Protein AF-A0A0K8Q010-F1 (afdb_monomer_lite)

Structure (mmCIF, N/CA/C/O backbone):
data_AF-A0A0K8Q010-F1
#
_entry.id   AF-A0A0K8Q010-F1
#
loop_
_atom_site.group_PDB
_atom_site.id
_atom_site.type_symbol
_atom_site.label_atom_id
_atom_site.label_alt_id
_atom_site.label_comp_id
_atom_site.label_asym_id
_atom_site.label_entity_id
_atom_site.label_seq_id
_atom_site.pdbx_PDB_ins_code
_atom_site.Cartn_x
_atom_site.Cartn_y
_atom_site.Cartn_z
_atom_site.occupancy
_atom_site.B_iso_or_equiv
_atom_site.auth_seq_id
_atom_site.auth_comp_id
_atom_site.auth_asym_id
_atom_site.auth_atom_id
_atom_site.pdbx_PDB_model_num
ATOM 1 N N . MET A 1 1 ? 0.205 -1.103 18.370 1.00 62.88 1 MET A N 1
ATOM 2 C CA . MET A 1 1 ? 1.633 -0.799 18.146 1.00 62.88 1 MET A CA 1
ATOM 3 C C . MET A 1 1 ? 1.888 -0.822 16.644 1.00 62.88 1 MET A C 1
ATOM 5 O O . MET A 1 1 ? 1.329 -1.690 15.983 1.00 62.88 1 MET A O 1
ATOM 9 N N . ALA A 1 2 ? 2.608 0.148 16.076 1.00 73.19 2 ALA A N 1
ATOM 10 C CA . ALA A 1 2 ? 2.926 0.129 14.644 1.00 73.19 2 ALA A CA 1
ATOM 11 C C . ALA A 1 2 ? 3.857 -1.056 14.328 1.00 73.19 2 ALA A C 1
ATOM 13 O O . ALA A 1 2 ? 4.673 -1.425 15.165 1.00 73.19 2 ALA A O 1
ATOM 14 N N . GLY 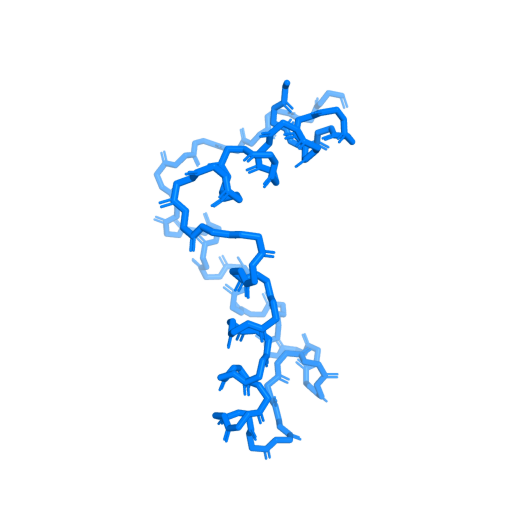A 1 3 ? 3.705 -1.673 13.155 1.00 83.31 3 GLY A N 1
ATOM 15 C CA . GLY A 1 3 ? 4.539 -2.809 12.740 1.00 83.31 3 GLY A CA 1
ATOM 16 C C . GLY A 1 3 ? 4.170 -4.172 13.344 1.00 83.31 3 GLY A C 1
ATOM 17 O O . GLY A 1 3 ? 4.770 -5.166 12.957 1.00 83.31 3 GLY A O 1
ATOM 18 N N . THR A 1 4 ? 3.174 -4.263 14.235 1.00 93.12 4 THR A N 1
ATOM 19 C CA . THR A 1 4 ? 2.694 -5.552 14.772 1.00 93.12 4 THR A CA 1
ATOM 20 C C . THR A 1 4 ? 1.417 -6.024 14.076 1.00 93.12 4 THR A C 1
ATOM 22 O O . THR A 1 4 ? 0.640 -5.211 13.570 1.00 93.12 4 THR A O 1
ATOM 25 N N . ILE A 1 5 ? 1.147 -7.337 14.111 1.00 93.19 5 ILE A N 1
ATOM 26 C CA . ILE A 1 5 ? -0.089 -7.934 13.562 1.00 93.19 5 ILE A CA 1
ATOM 27 C C . ILE A 1 5 ? -1.332 -7.252 14.153 1.00 93.19 5 ILE A C 1
ATOM 29 O O . ILE A 1 5 ? -2.260 -6.895 13.428 1.00 93.19 5 ILE A O 1
ATOM 33 N N . LEU A 1 6 ? -1.333 -7.017 15.468 1.00 94.81 6 LEU A N 1
ATOM 34 C CA . LEU A 1 6 ? -2.442 -6.369 16.167 1.00 94.81 6 LEU A CA 1
ATOM 35 C C . LEU A 1 6 ? -2.630 -4.909 15.725 1.00 94.81 6 LEU A C 1
ATOM 37 O O . LEU A 1 6 ? -3.759 -4.456 15.543 1.00 94.81 6 LEU A O 1
ATOM 41 N N . GLY A 1 7 ? -1.533 -4.185 15.483 1.00 95.44 7 GLY A N 1
ATOM 42 C CA . GLY A 1 7 ? -1.585 -2.851 14.886 1.00 95.44 7 GLY A CA 1
ATOM 43 C C . GLY A 1 7 ? -2.169 -2.855 13.476 1.00 95.44 7 GLY A C 1
ATOM 44 O O . GLY A 1 7 ? -3.008 -2.012 13.167 1.00 95.44 7 GLY A O 1
ATOM 45 N N . GLY A 1 8 ? -1.776 -3.827 12.650 1.00 94.94 8 GLY A N 1
ATOM 46 C CA . GLY A 1 8 ? -2.307 -4.005 11.297 1.00 94.94 8 GLY A CA 1
ATOM 47 C C . GLY A 1 8 ? -3.811 -4.278 11.287 1.00 94.94 8 GLY A C 1
ATOM 48 O O . GLY A 1 8 ? -4.544 -3.632 10.543 1.00 94.94 8 GLY A O 1
ATOM 49 N N . ARG A 1 9 ? -4.290 -5.164 12.171 1.00 95.69 9 ARG A N 1
ATOM 50 C CA . ARG A 1 9 ? -5.728 -5.447 12.330 1.00 95.69 9 ARG 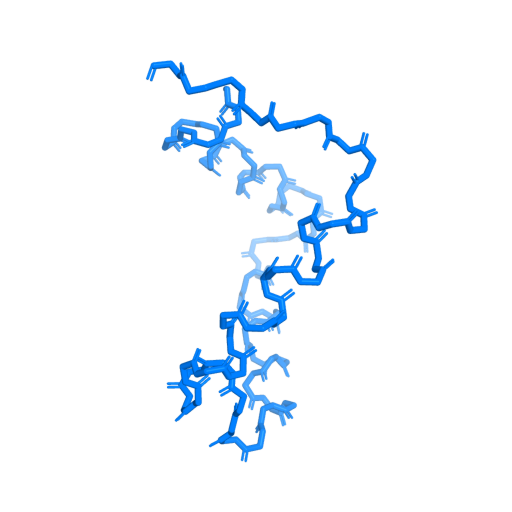A CA 1
ATOM 51 C C . ARG A 1 9 ? -6.515 -4.200 12.729 1.00 95.69 9 ARG A C 1
ATOM 53 O O . ARG A 1 9 ? -7.526 -3.901 12.100 1.00 95.69 9 ARG A O 1
ATOM 60 N N . LYS A 1 10 ? -6.019 -3.435 13.710 1.00 96.31 10 LYS A N 1
ATOM 61 C CA . LYS A 1 10 ? -6.658 -2.180 14.138 1.00 96.31 10 LYS A CA 1
ATOM 62 C C . LYS A 1 10 ? -6.714 -1.154 13.001 1.00 96.31 10 LYS A C 1
ATOM 64 O O . LYS A 1 10 ? -7.752 -0.541 12.785 1.00 96.31 10 LYS A O 1
ATOM 69 N N . ALA A 1 11 ? -5.627 -1.001 12.245 1.00 94.69 11 ALA A N 1
ATOM 70 C CA . ALA A 1 11 ? -5.597 -0.104 11.092 1.00 94.69 11 ALA A CA 1
ATOM 71 C C . ALA A 1 11 ? -6.597 -0.528 10.002 1.00 94.69 11 ALA A C 1
ATOM 73 O O . ALA A 1 11 ? -7.301 0.317 9.454 1.00 94.69 11 ALA A O 1
ATOM 74 N N . ALA A 1 12 ? -6.695 -1.830 9.716 1.00 95.12 12 ALA A N 1
ATOM 75 C CA . ALA A 1 12 ? -7.648 -2.357 8.744 1.00 95.12 12 ALA A CA 1
ATOM 76 C C . ALA A 1 12 ? -9.102 -2.102 9.156 1.00 95.12 12 ALA A C 1
ATOM 78 O O . ALA A 1 12 ? -9.898 -1.677 8.321 1.00 95.12 12 ALA A O 1
ATOM 79 N N . GLN A 1 13 ? -9.427 -2.299 10.436 1.00 96.12 13 GLN A N 1
ATOM 80 C CA . GLN A 1 13 ? -10.744 -1.984 10.984 1.00 96.12 13 GLN A CA 1
ATOM 81 C C . GLN A 1 13 ? -11.082 -0.500 10.797 1.00 96.12 13 GLN A C 1
ATOM 83 O O . GLN A 1 13 ? -12.096 -0.173 10.191 1.00 96.12 13 GLN A O 1
ATOM 88 N N . THR A 1 14 ? -10.193 0.402 11.221 1.00 96.19 14 THR A N 1
ATOM 89 C CA . THR A 1 14 ? -10.402 1.849 11.067 1.00 96.19 14 THR A CA 1
ATOM 90 C C . THR A 1 14 ? -10.574 2.265 9.603 1.00 96.19 14 THR A C 1
ATOM 92 O O . THR A 1 14 ? -11.379 3.144 9.301 1.00 96.19 14 THR A O 1
ATOM 95 N N . ASN A 1 15 ? -9.841 1.646 8.673 1.00 96.75 15 ASN A N 1
ATOM 96 C CA . ASN A 1 15 ? -10.001 1.924 7.245 1.00 96.75 15 ASN A CA 1
ATOM 97 C C . ASN A 1 15 ? -11.380 1.492 6.727 1.00 96.75 15 ASN A C 1
ATOM 99 O O . ASN A 1 15 ? -11.994 2.238 5.970 1.00 96.75 15 ASN A O 1
ATOM 103 N N . LYS A 1 16 ? -11.877 0.324 7.147 1.00 96.75 16 LYS A N 1
ATOM 104 C CA . LYS A 1 16 ? -13.214 -0.161 6.776 1.00 96.75 16 LYS A CA 1
ATOM 105 C C . LYS A 1 16 ? -14.326 0.711 7.353 1.00 96.75 16 LYS A C 1
ATOM 107 O O . LYS A 1 16 ? -15.244 1.073 6.629 1.00 96.75 16 LYS A O 1
ATOM 112 N N . GLU A 1 17 ? -14.207 1.119 8.615 1.00 96.88 17 GLU A N 1
ATOM 113 C CA . GLU A 1 17 ? -15.170 2.021 9.264 1.00 96.88 17 GLU A CA 1
ATOM 114 C C . GLU A 1 17 ? -15.246 3.384 8.558 1.00 96.88 17 GLU A C 1
ATOM 116 O O . GLU A 1 17 ? -16.325 3.949 8.406 1.00 96.88 17 GLU A O 1
ATOM 121 N N . ARG A 1 18 ? -14.105 3.916 8.099 1.00 97.56 18 ARG A N 1
ATOM 122 C CA . ARG A 1 18 ? -14.041 5.232 7.440 1.00 97.56 18 ARG A CA 1
ATOM 123 C C . ARG A 1 18 ? -14.444 5.216 5.971 1.00 97.56 18 ARG A C 1
ATOM 125 O O . ARG A 1 18 ? -15.026 6.187 5.499 1.00 97.56 18 ARG A O 1
ATOM 132 N N . TYR A 1 19 ? -14.066 4.173 5.237 1.00 96.25 19 TYR A N 1
ATOM 133 C CA . TYR A 1 19 ? -14.154 4.149 3.773 1.00 96.25 19 TYR A CA 1
ATOM 134 C C . TYR A 1 19 ? -15.082 3.058 3.222 1.00 9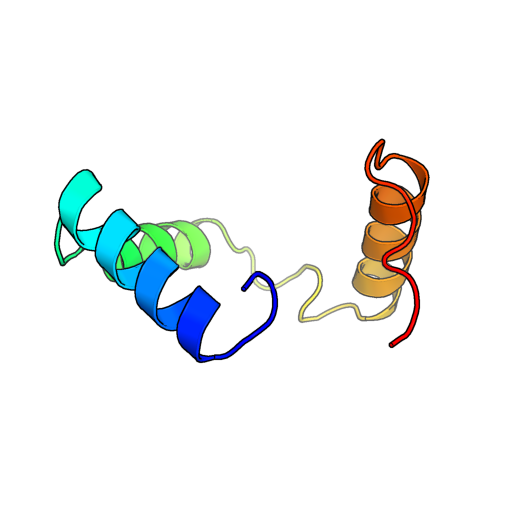6.25 19 TYR A C 1
ATOM 136 O O . TYR A 1 19 ? -15.246 2.964 2.005 1.00 96.25 19 TYR A O 1
ATOM 144 N N . GLY A 1 20 ? -15.693 2.258 4.098 1.00 96.69 20 GLY A N 1
ATOM 145 C CA . GLY A 1 20 ? -16.578 1.148 3.761 1.00 96.69 20 GLY A CA 1
ATOM 146 C C . GLY A 1 20 ? -15.877 -0.213 3.737 1.00 96.69 20 GLY A C 1
ATOM 147 O O . GLY A 1 20 ? -14.662 -0.324 3.557 1.00 96.69 20 GLY A O 1
ATOM 148 N N . GLU A 1 21 ? -16.669 -1.279 3.879 1.00 95.50 21 GLU A N 1
ATOM 149 C CA . GLU A 1 21 ? -16.186 -2.670 3.857 1.00 95.50 21 GLU A CA 1
ATOM 150 C C . GLU A 1 21 ? -15.491 -3.049 2.540 1.00 95.50 21 GLU A C 1
ATOM 152 O O . GLU A 1 21 ? -14.573 -3.870 2.522 1.00 95.50 21 GLU A O 1
ATOM 157 N N . ASP A 1 22 ? -15.881 -2.412 1.436 1.00 96.12 22 ASP A N 1
ATOM 158 C CA . ASP A 1 22 ? -15.343 -2.664 0.100 1.00 96.12 22 ASP A CA 1
ATOM 159 C C . ASP A 1 22 ? -14.074 -1.856 -0.231 1.00 96.12 22 ASP A C 1
ATOM 161 O O . ASP A 1 22 ? -13.553 -1.942 -1.349 1.00 96.12 22 ASP A O 1
ATOM 165 N N . PHE A 1 23 ? -13.534 -1.108 0.737 1.00 96.69 23 PHE A N 1
ATOM 166 C CA . PHE A 1 23 ? -12.358 -0.254 0.568 1.00 96.69 23 PHE A CA 1
ATOM 167 C C . PHE A 1 23 ? -11.168 -0.991 -0.064 1.00 96.69 23 PHE A C 1
ATOM 169 O O . PHE A 1 23 ? -10.632 -0.551 -1.085 1.00 96.69 23 PHE A O 1
ATOM 176 N N . TYR A 1 24 ? -10.778 -2.140 0.498 1.00 95.31 24 TYR A N 1
ATOM 177 C CA . TYR A 1 24 ? -9.627 -2.911 0.013 1.00 95.31 24 TYR A CA 1
ATOM 178 C C . TYR A 1 24 ? -9.853 -3.488 -1.392 1.00 95.31 24 TYR A C 1
ATOM 180 O O . TYR A 1 24 ? -8.938 -3.488 -2.218 1.00 95.31 24 TYR A O 1
ATOM 188 N N . THR A 1 25 ? -11.085 -3.899 -1.700 1.00 96.75 25 THR A N 1
ATOM 189 C CA . THR A 1 25 ? -11.472 -4.383 -3.032 1.00 96.75 25 THR A CA 1
ATOM 190 C C . THR A 1 25 ? -11.354 -3.272 -4.076 1.00 96.75 25 THR A C 1
ATOM 192 O O . THR A 1 25 ? -10.760 -3.472 -5.138 1.00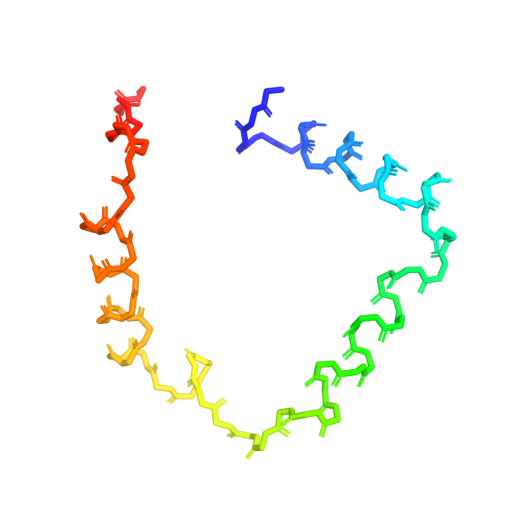 96.75 25 THR A O 1
ATOM 195 N N . LYS A 1 26 ? -11.857 -2.070 -3.764 1.00 96.50 26 LYS A N 1
ATOM 196 C CA . LYS A 1 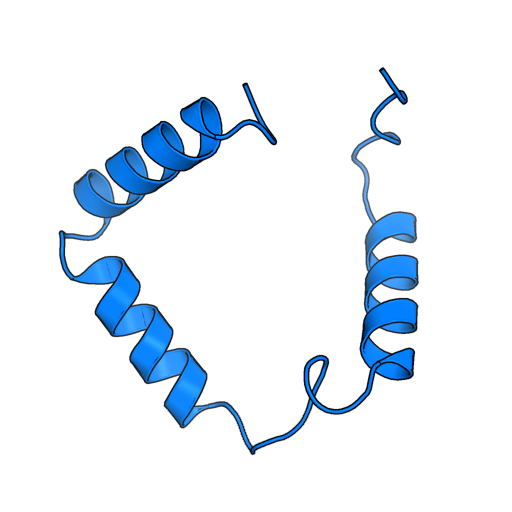26 ? -11.796 -0.898 -4.651 1.00 96.50 26 LYS A CA 1
ATOM 197 C C . LYS A 1 26 ? -10.358 -0.481 -4.956 1.00 96.50 26 LYS A C 1
ATOM 199 O O . LYS A 1 26 ? -10.006 -0.311 -6.127 1.00 96.50 26 LYS A O 1
ATOM 204 N N . ILE A 1 27 ? -9.517 -0.328 -3.928 1.00 95.38 27 ILE A N 1
ATOM 205 C CA . ILE A 1 27 ? -8.122 0.100 -4.126 1.00 95.38 27 ILE A CA 1
ATOM 206 C C . ILE A 1 27 ? -7.304 -0.970 -4.855 1.00 95.38 27 ILE A C 1
ATOM 208 O O . ILE A 1 27 ? -6.501 -0.621 -5.719 1.00 95.38 27 ILE A O 1
ATOM 212 N N . GLY A 1 28 ? -7.548 -2.256 -4.576 1.00 91.75 28 GLY A N 1
ATOM 213 C CA . GLY A 1 28 ? -6.889 -3.368 -5.259 1.00 91.75 28 GLY A CA 1
ATOM 214 C C . GLY A 1 28 ? -7.220 -3.392 -6.750 1.00 91.75 28 GLY A C 1
ATOM 215 O O . GLY A 1 28 ? -6.314 -3.416 -7.581 1.00 91.75 28 GLY A O 1
ATOM 216 N N . ARG A 1 29 ? -8.509 -3.274 -7.103 1.00 94.81 29 ARG A N 1
ATOM 217 C CA . ARG A 1 29 ? -8.956 -3.198 -8.504 1.00 94.81 29 ARG A CA 1
ATOM 218 C C . ARG A 1 29 ? -8.348 -2.001 -9.234 1.00 94.81 29 ARG A C 1
ATOM 220 O O . ARG A 1 29 ? -7.855 -2.151 -10.350 1.00 94.81 29 ARG A O 1
ATOM 227 N N . LYS A 1 30 ? -8.353 -0.819 -8.606 1.00 94.06 30 LYS A N 1
ATOM 228 C CA . LYS A 1 30 ? -7.751 0.395 -9.180 1.00 94.06 30 LYS A CA 1
ATOM 229 C C . LYS A 1 30 ? -6.244 0.229 -9.392 1.00 94.06 30 LYS A C 1
ATOM 231 O O . LYS A 1 30 ? -5.742 0.583 -10.453 1.00 94.06 30 LYS A O 1
ATOM 236 N N . GLY A 1 31 ? -5.535 -0.328 -8.410 1.00 88.81 31 GLY A N 1
ATOM 237 C CA . GLY A 1 31 ? -4.104 -0.612 -8.507 1.00 88.81 31 GLY A CA 1
ATOM 238 C C . GLY A 1 31 ? -3.782 -1.597 -9.630 1.00 88.81 31 GLY A C 1
ATOM 239 O O . GLY A 1 31 ? -2.882 -1.335 -10.422 1.00 88.81 31 GLY A O 1
ATOM 240 N N . GLY A 1 32 ? -4.564 -2.672 -9.756 1.00 88.38 32 GLY A N 1
ATOM 241 C CA . GLY A 1 32 ? -4.428 -3.645 -10.841 1.00 88.38 32 GLY A CA 1
ATOM 242 C C . GLY A 1 32 ? -4.650 -3.033 -12.225 1.00 88.38 32 GLY A C 1
ATOM 243 O O . GLY A 1 32 ? -3.864 -3.286 -13.126 1.00 88.38 32 GLY A O 1
ATOM 244 N N . HIS A 1 33 ? -5.658 -2.170 -12.379 1.00 90.44 33 HIS A N 1
ATOM 245 C CA . HIS A 1 33 ? -5.928 -1.482 -13.647 1.00 90.44 33 HIS A CA 1
ATOM 246 C C . HIS A 1 33 ? -4.840 -0.462 -14.029 1.00 90.44 33 HIS A C 1
ATOM 248 O O . HIS A 1 33 ? -4.576 -0.241 -15.207 1.00 90.44 33 HIS A O 1
ATOM 254 N N . ILE A 1 34 ? -4.230 0.211 -13.047 1.00 88.00 34 ILE A N 1
ATOM 255 C CA . ILE A 1 34 ? -3.146 1.181 -13.289 1.00 88.00 34 ILE A CA 1
ATOM 256 C C . ILE A 1 34 ? -1.812 0.470 -13.545 1.00 88.00 34 ILE A C 1
ATOM 258 O O . ILE A 1 34 ? -0.964 0.986 -14.278 1.00 88.00 34 ILE A O 1
ATOM 262 N N . SER A 1 35 ? -1.607 -0.694 -12.928 1.00 83.81 35 SER A N 1
ATOM 263 C CA . SER A 1 35 ? -0.387 -1.472 -13.091 1.00 83.81 35 SER A CA 1
ATOM 264 C C . SER A 1 35 ? -0.214 -1.897 -14.547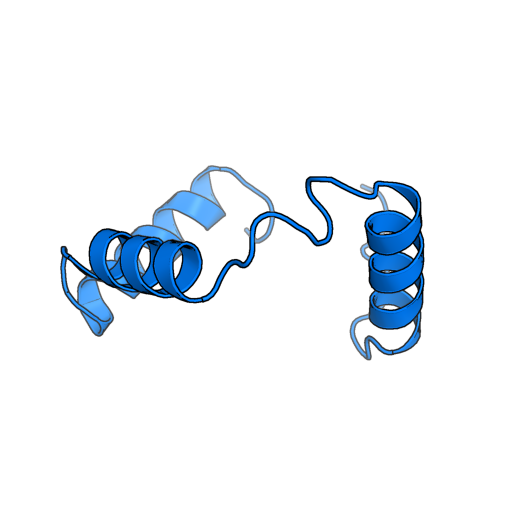 1.00 83.81 35 SER A C 1
ATOM 266 O O . SER A 1 35 ? -1.091 -2.512 -15.141 1.00 83.81 35 SER A O 1
ATOM 268 N N . ARG A 1 36 ? 0.954 -1.596 -15.120 1.00 82.31 36 ARG A N 1
ATOM 269 C CA . ARG A 1 36 ? 1.320 -1.983 -16.492 1.00 82.31 36 ARG A CA 1
ATOM 270 C C . ARG A 1 36 ? 2.182 -3.249 -16.542 1.00 82.31 36 ARG A C 1
ATOM 272 O O . ARG A 1 36 ? 2.944 -3.429 -17.481 1.00 82.31 36 ARG A O 1
ATOM 279 N N . GLY A 1 37 ? 2.109 -4.093 -15.509 1.00 72.94 37 GLY A N 1
ATOM 280 C CA . GLY A 1 37 ? 2.898 -5.329 -15.435 1.00 72.94 37 GLY A CA 1
ATOM 281 C C . GLY A 1 37 ? 4.396 -5.120 -15.166 1.00 72.94 37 GLY A C 1
ATOM 282 O O . GLY A 1 37 ? 5.188 -5.995 -15.484 1.00 72.94 37 GLY A O 1
ATOM 283 N N . GLY A 1 38 ? 4.786 -3.983 -14.577 1.00 78.44 38 GLY A N 1
ATOM 284 C CA . GLY A 1 38 ? 6.167 -3.661 -14.184 1.00 78.44 38 GLY A CA 1
ATOM 285 C C . GLY A 1 38 ? 6.262 -3.085 -12.764 1.00 78.44 38 GLY A C 1
ATOM 286 O O . GLY A 1 38 ? 5.302 -3.139 -11.995 1.00 78.44 38 GLY A O 1
ATOM 287 N N . GLY A 1 39 ? 7.411 -2.504 -12.408 1.00 83.38 39 GLY A N 1
ATOM 288 C CA . GLY A 1 39 ? 7.651 -1.875 -11.100 1.00 83.38 39 GLY A CA 1
ATOM 289 C C . GLY A 1 39 ? 8.372 -2.792 -10.110 1.00 83.38 39 GLY A C 1
ATOM 290 O O . GLY A 1 39 ? 9.057 -3.728 -10.504 1.00 83.38 39 GLY A O 1
ATOM 291 N N . PHE A 1 40 ? 8.208 -2.537 -8.811 1.00 83.88 40 PHE A N 1
ATOM 292 C CA . PHE A 1 40 ? 8.981 -3.197 -7.745 1.00 83.88 40 PHE A CA 1
ATOM 293 C C . PHE A 1 40 ? 8.821 -4.722 -7.660 1.00 83.88 40 PHE A C 1
ATOM 295 O O . PHE A 1 40 ? 9.657 -5.386 -7.056 1.00 83.88 40 PHE A O 1
ATOM 302 N N . ALA A 1 41 ? 7.745 -5.276 -8.227 1.00 79.81 41 ALA A N 1
ATOM 303 C CA . ALA A 1 41 ? 7.519 -6.721 -8.269 1.00 79.81 41 ALA A CA 1
ATOM 304 C C . ALA A 1 41 ? 8.327 -7.423 -9.374 1.00 79.81 41 ALA A C 1
ATOM 306 O O . ALA A 1 41 ? 8.628 -8.604 -9.238 1.00 79.81 41 ALA A O 1
ATOM 307 N N . MET A 1 42 ? 8.664 -6.705 -10.450 1.00 83.81 42 MET A N 1
ATOM 308 C CA . MET A 1 42 ? 9.384 -7.246 -11.611 1.00 83.81 42 MET A CA 1
ATOM 309 C C . MET A 1 42 ? 10.855 -6.823 -11.634 1.00 83.81 42 MET A C 1
ATOM 311 O O . MET A 1 42 ? 11.678 -7.507 -12.229 1.00 83.81 42 MET A O 1
ATOM 315 N N . ASP A 1 43 ? 11.188 -5.718 -10.965 1.00 89.25 43 ASP A N 1
ATOM 316 C CA . ASP A 1 43 ? 12.547 -5.205 -10.839 1.00 89.25 43 ASP A CA 1
ATOM 317 C C . ASP A 1 43 ? 12.889 -4.983 -9.359 1.00 89.25 43 ASP A C 1
ATOM 319 O O . ASP A 1 43 ? 12.412 -4.049 -8.698 1.00 89.25 43 ASP A O 1
ATOM 323 N N . ARG A 1 44 ? 13.725 -5.883 -8.832 1.00 90.81 44 ARG A N 1
ATOM 324 C CA . ARG A 1 44 ? 14.194 -5.843 -7.444 1.00 90.81 44 ARG A CA 1
ATOM 325 C C . ARG A 1 44 ? 15.118 -4.657 -7.192 1.00 90.81 44 ARG A C 1
ATOM 327 O O . ARG A 1 44 ? 15.055 -4.069 -6.112 1.00 90.81 44 ARG A O 1
ATOM 334 N N . ASP A 1 45 ? 15.968 -4.308 -8.149 1.00 93.88 45 ASP A N 1
ATOM 335 C CA . ASP A 1 45 ? 16.967 -3.257 -7.965 1.00 93.88 45 ASP A CA 1
ATOM 336 C C . ASP A 1 45 ? 16.280 -1.890 -7.909 1.00 93.88 45 ASP A C 1
ATOM 338 O O . ASP A 1 45 ? 16.586 -1.071 -7.035 1.00 93.88 45 ASP A O 1
ATOM 342 N N . LEU A 1 46 ? 15.236 -1.704 -8.722 1.00 91.94 46 LEU A N 1
ATOM 343 C CA . LEU A 1 46 ? 14.321 -0.570 -8.628 1.00 91.94 46 LEU A CA 1
ATOM 344 C C . LEU A 1 46 ? 13.662 -0.471 -7.240 1.00 91.94 46 LEU A C 1
ATOM 346 O O . LEU A 1 46 ? 13.579 0.620 -6.666 1.00 91.94 46 LEU A O 1
ATOM 350 N N . ALA A 1 47 ? 13.208 -1.593 -6.671 1.00 92.81 47 ALA A N 1
ATOM 351 C CA . ALA A 1 47 ? 12.595 -1.624 -5.338 1.00 92.81 47 ALA A CA 1
ATOM 352 C C . ALA A 1 47 ? 13.579 -1.213 -4.237 1.00 92.81 47 ALA A C 1
ATOM 354 O O . ALA A 1 47 ? 13.248 -0.404 -3.362 1.00 92.81 47 ALA A O 1
ATOM 355 N N . VAL A 1 48 ? 14.807 -1.728 -4.307 1.00 94.12 48 VAL A N 1
ATOM 356 C CA . VAL A 1 48 ? 15.886 -1.392 -3.374 1.00 94.12 48 VAL A CA 1
ATOM 357 C C . VAL A 1 48 ? 16.244 0.090 -3.473 1.00 94.12 48 VAL A C 1
ATOM 359 O O . VAL A 1 48 ? 16.342 0.776 -2.448 1.00 94.12 48 VAL A O 1
ATOM 362 N N . GLU A 1 49 ? 16.410 0.618 -4.687 1.00 94.94 49 GLU A N 1
ATOM 363 C CA . GLU A 1 49 ? 16.783 2.015 -4.880 1.00 94.94 49 GLU A CA 1
ATOM 364 C C . GLU A 1 49 ? 15.692 2.970 -4.374 1.00 94.94 49 GLU A C 1
ATOM 366 O O . GLU A 1 49 ? 15.994 3.931 -3.653 1.00 94.94 49 GLU A O 1
ATOM 371 N N . ALA A 1 50 ? 14.425 2.686 -4.690 1.00 93.50 50 ALA A N 1
ATOM 372 C CA . ALA A 1 50 ? 13.291 3.474 -4.222 1.00 93.50 50 ALA A CA 1
ATOM 373 C C . ALA A 1 50 ? 13.165 3.447 -2.692 1.00 93.50 50 ALA A C 1
ATOM 375 O O . ALA A 1 50 ? 13.000 4.501 -2.071 1.00 93.50 50 ALA A O 1
ATOM 376 N N . GLY A 1 51 ? 13.327 2.274 -2.070 1.00 91.44 51 GLY A N 1
ATOM 377 C CA . GLY A 1 51 ? 13.335 2.134 -0.613 1.00 91.44 51 GLY A CA 1
ATOM 378 C C . GLY A 1 51 ? 14.446 2.958 0.045 1.00 91.44 51 GLY A C 1
ATOM 379 O O . GLY A 1 51 ? 14.199 3.697 1.002 1.00 91.44 51 GLY A O 1
ATOM 380 N N . ARG A 1 52 ? 15.664 2.916 -0.510 1.00 93.50 52 ARG A N 1
ATOM 381 C CA . ARG A 1 52 ? 16.803 3.715 -0.032 1.00 93.50 52 ARG A CA 1
ATOM 382 C C . ARG A 1 52 ? 16.540 5.218 -0.153 1.00 93.50 52 ARG A C 1
ATOM 384 O O . ARG A 1 52 ? 16.806 5.951 0.801 1.00 93.50 52 ARG A O 1
ATOM 391 N N . LYS A 1 53 ? 16.035 5.684 -1.303 1.00 94.62 53 LYS A N 1
ATOM 392 C CA . LYS A 1 53 ? 15.689 7.101 -1.528 1.00 94.62 53 LYS A CA 1
ATOM 393 C C . LYS A 1 53 ? 14.624 7.566 -0.530 1.00 94.62 53 LYS A C 1
ATOM 395 O O . LYS A 1 53 ? 14.828 8.571 0.147 1.00 94.62 53 LYS A O 1
ATOM 400 N N . GLY A 1 54 ? 13.545 6.798 -0.372 1.00 91.44 54 GLY A N 1
ATOM 401 C CA . GLY A 1 54 ? 12.462 7.106 0.566 1.00 91.44 54 GLY A CA 1
ATOM 402 C C . GLY A 1 54 ? 12.918 7.125 2.027 1.00 91.44 54 GLY A C 1
ATOM 403 O O . GLY A 1 54 ? 12.546 8.023 2.779 1.00 91.44 54 GLY A O 1
ATOM 404 N N . GLY A 1 55 ? 13.786 6.190 2.421 1.00 89.75 55 GLY A N 1
ATOM 405 C CA . GLY A 1 55 ? 14.378 6.163 3.758 1.00 89.75 55 GLY A CA 1
ATOM 406 C C . GLY A 1 55 ? 15.244 7.389 4.053 1.00 89.75 55 GLY A C 1
ATOM 407 O O . GLY A 1 55 ? 15.144 7.950 5.139 1.00 89.75 55 GLY A O 1
ATOM 408 N N . ARG A 1 56 ? 16.049 7.848 3.083 1.00 89.19 56 ARG A N 1
ATOM 409 C CA . ARG A 1 56 ? 16.858 9.074 3.221 1.00 89.19 56 ARG A CA 1
ATOM 410 C C . ARG A 1 56 ? 16.009 10.344 3.285 1.00 89.19 56 ARG A C 1
ATOM 412 O O . ARG A 1 56 ? 16.368 11.264 4.006 1.00 89.19 56 ARG A O 1
ATOM 419 N N . ALA A 1 57 ? 14.904 10.394 2.541 1.00 91.25 57 ALA A N 1
ATOM 420 C CA . ALA A 1 57 ? 13.989 11.536 2.532 1.00 91.25 57 ALA A CA 1
ATOM 421 C C . ALA A 1 57 ? 13.062 11.587 3.764 1.00 91.25 57 ALA A C 1
ATOM 423 O O . ALA A 1 57 ? 12.432 12.611 4.035 1.00 91.25 57 ALA A O 1
ATOM 424 N N . SER A 1 58 ? 12.937 10.482 4.502 1.00 86.50 58 SER A N 1
ATOM 425 C CA . SER A 1 58 ? 12.070 10.398 5.673 1.00 86.50 58 SER A CA 1
ATOM 426 C C . SER A 1 58 ? 12.564 11.303 6.802 1.00 86.50 58 SER A C 1
ATOM 428 O O . SER A 1 58 ? 13.688 11.173 7.273 1.00 86.50 58 SER A O 1
ATOM 430 N N . ARG A 1 59 ? 11.666 12.152 7.319 1.00 85.81 59 ARG A N 1
ATOM 431 C CA . ARG A 1 59 ? 11.882 12.919 8.560 1.00 85.81 59 ARG A CA 1
ATOM 432 C C . ARG A 1 59 ? 11.653 12.101 9.833 1.00 85.81 59 ARG A C 1
ATOM 434 O O . ARG A 1 59 ? 11.957 12.570 10.923 1.00 85.81 59 ARG A O 1
ATOM 441 N N . ARG A 1 60 ? 11.087 10.894 9.717 1.00 79.44 60 ARG A N 1
ATOM 442 C CA . ARG A 1 60 ? 11.021 9.959 10.846 1.00 79.44 60 ARG A CA 1
ATOM 443 C C . ARG A 1 60 ? 12.424 9.407 11.069 1.00 79.44 60 ARG A C 1
ATOM 445 O O . ARG A 1 60 ? 13.013 8.898 10.114 1.00 79.44 60 ARG A O 1
ATOM 452 N N . GLY A 1 61 ? 12.928 9.516 12.299 1.00 71.94 61 GLY A N 1
ATOM 453 C CA . GLY A 1 61 ? 14.190 8.899 12.706 1.00 71.94 61 GLY A CA 1
ATOM 454 C C . GLY A 1 61 ? 14.200 7.403 12.392 1.00 71.94 61 GLY A C 1
ATOM 455 O O . GLY A 1 61 ? 13.139 6.789 12.219 1.00 71.94 61 GLY A O 1
ATOM 456 N N . ARG A 1 62 ? 15.395 6.808 12.277 1.00 70.19 62 ARG A N 1
ATOM 457 C CA . ARG A 1 62 ? 15.492 5.352 12.121 1.00 70.19 62 ARG A CA 1
ATOM 458 C C . ARG A 1 62 ? 14.737 4.714 13.281 1.00 70.19 62 ARG A C 1
ATOM 460 O O . ARG A 1 62 ? 14.933 5.121 14.420 1.00 70.19 62 ARG A O 1
ATOM 467 N N . ALA A 1 63 ? 13.878 3.743 12.979 1.00 67.75 63 ALA A N 1
ATOM 468 C CA . ALA A 1 63 ? 13.351 2.887 14.026 1.00 67.75 63 ALA A CA 1
ATOM 469 C C . ALA A 1 63 ? 14.565 2.271 14.729 1.00 67.75 63 ALA A C 1
ATOM 471 O O . ALA A 1 63 ? 15.391 1.636 14.062 1.00 67.75 63 ALA A O 1
ATOM 472 N N . GLU A 1 64 ? 14.723 2.547 16.023 1.00 70.38 64 GLU A N 1
ATOM 473 C CA . GLU A 1 64 ? 15.722 1.857 16.826 1.00 70.38 64 GLU A CA 1
ATOM 474 C C . GLU A 1 64 ? 15.470 0.362 16.660 1.00 70.38 64 GLU A C 1
ATOM 476 O O . GLU A 1 64 ? 14.324 -0.100 16.694 1.00 70.38 64 GLU A O 1
ATOM 481 N N . ARG A 1 65 ? 16.535 -0.376 16.347 1.00 59.50 65 ARG A N 1
ATOM 482 C CA . ARG A 1 65 ? 16.449 -1.830 16.292 1.00 59.50 65 ARG A CA 1
ATOM 483 C C . ARG A 1 65 ? 16.176 -2.274 17.726 1.00 59.50 65 ARG A C 1
ATOM 485 O O . ARG A 1 65 ? 17.048 -2.092 18.568 1.00 59.50 65 ARG A O 1
ATOM 492 N N . ALA A 1 66 ? 14.958 -2.742 17.983 1.00 56.56 66 ALA A N 1
ATOM 493 C CA . ALA A 1 66 ? 14.651 -3.511 19.181 1.00 56.56 66 ALA A CA 1
ATOM 494 C C . ALA A 1 66 ? 15.375 -4.859 19.120 1.00 56.56 66 ALA A C 1
ATOM 496 O O . ALA A 1 66 ? 15.507 -5.391 17.988 1.00 56.56 66 ALA A O 1
#

pLDDT: mean 88.38, std 9.87, range [56.56, 97.56]

Sequence (66 aa):
MAGTILGGRKAAQTNKERYGEDFYTKIGRKGGHISRGGGFAMDRDLAVEAGRKGGRASRRGRAERA

Secondary structure (DSSP, 8-state):
-TTSHHHHHHHHHHHHHHH-TTHHHHHHHHHHHH--S-STTT-HHHHHHHHHHHHHH--SPPPP--

Foldseek 3Di:
DPPDPVVVVVVLVVCCVVPNPCRVVVVVVVCVVVDPPDACVNDVVRVVVVVVVCVVVDPDDPDPDD

Radius of gyration: 15.68 Å; chains: 1; bounding box: 34×21×36 Å